Protein AF-A0A2V7FLH1-F1 (afdb_monomer_lite)

Secondary structure (DSSP, 8-state):
-----GGGG-TT-----------SEEES-EEE-----EEEPPTT---TTS-SEEEEE-TTTTTT-EEEE-SS-EEE-SS--EEEEE--TTS-EEEEE-SSSEEEEEE---EEEEEE-

Structure (mmCIF, N/CA/C/O backbone):
data_AF-A0A2V7FLH1-F1
#
_entry.id   AF-A0A2V7FLH1-F1
#
loop_
_atom_site.group_PDB
_atom_site.id
_atom_site.type_symbol
_atom_site.label_atom_id
_atom_site.label_alt_id
_atom_site.label_comp_id
_atom_site.label_asym_id
_atom_site.label_entity_id
_atom_site.label_seq_id
_atom_site.pdbx_PDB_ins_code
_atom_site.Cartn_x
_atom_site.Cartn_y
_atom_site.Cartn_z
_atom_site.occupancy
_atom_site.B_iso_or_equiv
_atom_site.auth_seq_id
_atom_site.auth_comp_id
_atom_site.auth_asym_id
_atom_site.auth_atom_id
_atom_site.pdbx_PDB_model_num
ATOM 1 N N . ALA A 1 1 ? -4.031 14.293 1.244 1.00 58.91 1 ALA A N 1
ATOM 2 C CA . ALA A 1 1 ? -3.380 13.153 0.569 1.00 58.91 1 ALA A CA 1
ATOM 3 C C . ALA A 1 1 ? -1.899 13.472 0.437 1.00 58.91 1 ALA A C 1
ATOM 5 O O . ALA A 1 1 ? -1.587 14.613 0.113 1.00 58.91 1 ALA A O 1
ATOM 6 N N . GLY A 1 2 ? -1.021 12.524 0.761 1.00 79.19 2 GLY A N 1
ATOM 7 C CA . GLY A 1 2 ? 0.433 12.678 0.659 1.00 79.19 2 GLY A CA 1
ATOM 8 C C . GLY A 1 2 ? 1.020 11.715 -0.371 1.00 79.19 2 GLY A C 1
ATOM 9 O O . GLY A 1 2 ? 0.372 10.732 -0.730 1.00 79.19 2 GLY A O 1
ATOM 10 N N . VAL A 1 3 ? 2.230 12.015 -0.839 1.00 87.69 3 VAL A N 1
ATOM 11 C CA . VAL A 1 3 ? 3.070 11.085 -1.605 1.00 87.69 3 VAL A CA 1
ATOM 12 C C . VAL A 1 3 ? 4.032 10.438 -0.615 1.00 87.69 3 VAL A C 1
ATOM 14 O O . VAL A 1 3 ? 4.635 11.145 0.190 1.00 87.69 3 VAL A O 1
ATOM 17 N N . PHE A 1 4 ? 4.151 9.114 -0.658 1.00 91.25 4 PHE A N 1
ATOM 18 C CA . PHE A 1 4 ? 4.999 8.346 0.249 1.00 91.25 4 PHE A CA 1
ATOM 19 C C . PHE A 1 4 ? 5.978 7.504 -0.561 1.00 91.25 4 PHE A C 1
ATOM 21 O O . PHE A 1 4 ? 5.554 6.803 -1.481 1.00 91.25 4 PHE A O 1
ATOM 28 N N . ASP A 1 5 ? 7.260 7.551 -0.198 1.00 92.25 5 ASP A N 1
ATOM 29 C CA . ASP A 1 5 ? 8.199 6.518 -0.618 1.00 92.25 5 ASP A CA 1
ATOM 30 C C . ASP A 1 5 ? 8.010 5.308 0.299 1.00 92.25 5 ASP A C 1
ATOM 32 O O . ASP A 1 5 ? 8.275 5.349 1.499 1.00 92.25 5 ASP A O 1
ATOM 36 N N . VAL A 1 6 ? 7.479 4.232 -0.267 1.00 90.38 6 VAL A N 1
ATOM 37 C CA . VAL A 1 6 ? 7.196 2.998 0.468 1.00 90.38 6 VAL A CA 1
ATOM 38 C C . VAL A 1 6 ? 8.470 2.234 0.840 1.00 90.38 6 VAL A C 1
ATOM 40 O O . VAL A 1 6 ? 8.430 1.416 1.757 1.00 90.38 6 VAL A O 1
ATOM 43 N N . LEU A 1 7 ? 9.608 2.517 0.194 1.00 91.38 7 LEU A N 1
ATOM 44 C CA . LEU A 1 7 ? 10.899 1.940 0.571 1.00 91.38 7 LEU A CA 1
ATOM 45 C C . LEU A 1 7 ? 11.449 2.559 1.864 1.00 91.38 7 LEU A C 1
ATOM 47 O O . LEU A 1 7 ? 12.176 1.879 2.589 1.00 91.38 7 LEU A O 1
ATOM 51 N N . ASP A 1 8 ? 11.044 3.781 2.209 1.00 92.50 8 ASP A N 1
ATOM 52 C CA . ASP A 1 8 ? 11.400 4.420 3.483 1.00 92.50 8 ASP A CA 1
ATOM 53 C C . ASP A 1 8 ? 10.550 3.906 4.661 1.00 92.50 8 ASP A C 1
ATOM 55 O O . ASP A 1 8 ? 10.874 4.146 5.824 1.00 92.50 8 ASP A O 1
ATOM 59 N N . LEU A 1 9 ? 9.466 3.172 4.385 1.00 92.25 9 LEU A N 1
ATOM 60 C CA . LEU A 1 9 ? 8.495 2.681 5.375 1.00 92.25 9 LEU A CA 1
ATOM 61 C C . LEU A 1 9 ? 8.672 1.189 5.691 1.00 92.25 9 LEU A C 1
ATOM 63 O O . LEU A 1 9 ? 7.713 0.457 5.929 1.00 92.25 9 LEU A O 1
ATOM 67 N N . GLN A 1 10 ? 9.918 0.725 5.679 1.00 89.31 10 GLN A N 1
ATOM 68 C CA . GLN A 1 10 ? 10.281 -0.655 5.997 1.00 89.31 10 GLN A CA 1
ATOM 69 C C . GLN A 1 10 ? 10.662 -0.810 7.479 1.00 89.31 10 GLN A C 1
ATOM 71 O O . GLN A 1 10 ? 10.901 0.165 8.190 1.00 89.31 10 GLN A O 1
ATOM 76 N N . ASN A 1 11 ? 10.748 -2.055 7.960 1.00 88.44 11 ASN A N 1
ATOM 77 C CA . ASN A 1 11 ? 11.221 -2.389 9.315 1.00 88.44 11 ASN A CA 1
ATOM 78 C C . ASN A 1 11 ? 10.423 -1.725 10.455 1.00 88.44 11 ASN A C 1
ATOM 80 O O . ASN A 1 11 ? 10.983 -1.312 11.469 1.00 88.44 11 ASN A O 1
ATOM 84 N N . GLY A 1 12 ? 9.101 -1.625 10.290 1.00 86.62 12 GLY A N 1
ATOM 85 C CA . GLY A 1 12 ? 8.197 -1.073 11.303 1.00 86.62 12 GLY A CA 1
ATOM 86 C C . GLY A 1 12 ? 8.081 0.453 11.294 1.00 86.62 12 GLY A C 1
ATOM 87 O O . GLY A 1 12 ? 7.338 0.997 12.114 1.00 86.62 12 GLY A O 1
ATOM 88 N N . LEU A 1 13 ? 8.758 1.142 10.369 1.00 92.56 13 LEU A N 1
ATOM 89 C CA . LEU A 1 13 ? 8.514 2.557 10.106 1.00 92.56 13 LEU A CA 1
ATOM 90 C C . LEU A 1 13 ? 7.121 2.742 9.497 1.00 92.56 13 LEU A C 1
ATOM 92 O O . LEU A 1 13 ? 6.690 1.979 8.638 1.00 92.56 13 LEU A O 1
ATOM 96 N N . LYS A 1 14 ? 6.399 3.760 9.971 1.00 92.56 14 LYS A N 1
ATOM 97 C CA . LYS A 1 14 ? 5.019 4.043 9.564 1.00 92.56 14 LYS A CA 1
ATOM 98 C C . LYS A 1 14 ? 4.882 5.501 9.168 1.00 92.56 14 LYS A C 1
ATOM 100 O O . LYS A 1 14 ? 5.479 6.377 9.789 1.00 92.56 14 LYS A O 1
ATOM 105 N N . ALA A 1 15 ? 4.022 5.754 8.191 1.00 93.06 15 ALA A N 1
ATOM 106 C CA . ALA A 1 15 ? 3.567 7.092 7.856 1.00 93.06 15 ALA A CA 1
ATOM 107 C C . ALA A 1 15 ? 2.094 7.263 8.233 1.00 93.06 15 ALA A C 1
ATOM 109 O O . ALA A 1 15 ? 1.287 6.340 8.108 1.00 93.06 15 ALA A O 1
ATOM 110 N N . PHE A 1 16 ? 1.734 8.462 8.683 1.00 92.88 16 PHE A N 1
ATOM 111 C CA . PHE A 1 16 ? 0.347 8.797 8.966 1.00 92.88 16 PHE A CA 1
ATOM 112 C C . PHE A 1 16 ? -0.409 9.070 7.661 1.00 92.88 16 PHE A C 1
ATOM 114 O O . PHE A 1 16 ? -0.093 10.017 6.941 1.00 92.88 16 PHE A O 1
ATOM 121 N N . LEU A 1 17 ? -1.422 8.251 7.367 1.00 91.81 17 LEU A N 1
ATOM 122 C CA . LEU A 1 17 ? -2.266 8.429 6.181 1.00 91.81 17 LEU A CA 1
ATOM 123 C C . LEU A 1 17 ? -3.388 9.452 6.398 1.00 91.81 17 LEU A C 1
ATOM 125 O O . LEU A 1 17 ? -3.784 10.139 5.455 1.00 91.81 17 LEU A O 1
ATOM 129 N N . GLY A 1 18 ? -3.904 9.557 7.623 1.00 92.25 18 GLY A N 1
ATOM 130 C CA . GLY A 1 18 ? -5.024 10.430 7.959 1.00 92.25 18 GLY A CA 1
ATOM 131 C C . GLY A 1 18 ? -5.889 9.878 9.089 1.00 92.25 18 GLY A C 1
ATOM 132 O O . GLY A 1 18 ? -5.677 8.771 9.580 1.00 92.25 18 GLY A O 1
ATOM 133 N N . THR A 1 19 ? -6.891 10.663 9.471 1.00 93.88 19 THR A N 1
ATOM 134 C CA . THR A 1 19 ? -7.960 10.286 10.402 1.00 93.88 19 THR A CA 1
ATOM 135 C C . THR A 1 19 ? -9.307 10.675 9.810 1.00 93.88 19 THR A C 1
ATOM 137 O O . THR A 1 19 ? -9.407 11.611 9.014 1.00 93.88 19 THR A O 1
ATOM 140 N N . ALA A 1 20 ? -10.352 9.955 10.202 1.00 92.94 20 ALA A N 1
ATOM 141 C CA . ALA A 1 20 ? -11.724 10.272 9.844 1.00 92.94 20 ALA A CA 1
ATOM 142 C C . ALA A 1 20 ? -12.659 9.881 10.991 1.00 92.94 20 ALA A C 1
ATOM 144 O O . ALA A 1 20 ? -12.444 8.863 11.648 1.00 92.94 20 ALA A O 1
ATOM 145 N N . THR A 1 21 ? -13.706 10.675 11.202 1.00 94.50 21 THR A N 1
ATOM 146 C CA . THR A 1 21 ? -14.794 10.326 12.118 1.00 94.50 21 THR A CA 1
ATOM 147 C C . THR A 1 21 ? -15.862 9.571 11.343 1.00 94.50 21 THR A C 1
ATOM 149 O O . THR A 1 21 ? -16.431 10.101 10.390 1.00 94.50 21 THR A O 1
ATOM 152 N N . ILE A 1 22 ? -16.135 8.340 11.764 1.00 94.12 22 ILE A N 1
ATOM 153 C CA . ILE A 1 22 ? -17.162 7.464 11.195 1.00 94.12 22 ILE A CA 1
ATOM 154 C C . ILE A 1 22 ? -18.018 6.882 12.321 1.00 94.12 22 ILE A C 1
ATOM 156 O O . ILE A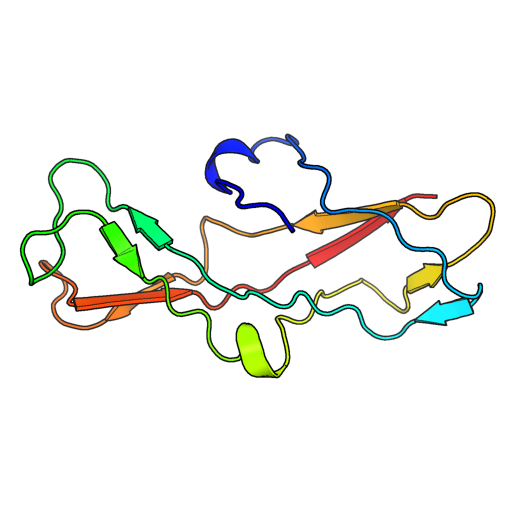 1 22 ? -17.641 6.933 13.492 1.00 94.12 22 ILE A O 1
ATOM 160 N N . VAL A 1 23 ? -19.191 6.359 11.976 1.00 95.75 23 VAL A N 1
ATOM 161 C CA . VAL A 1 23 ? -20.104 5.756 12.956 1.00 95.75 23 VAL A CA 1
ATOM 162 C C . VAL A 1 23 ? -19.493 4.459 13.494 1.00 95.75 23 VAL A C 1
ATOM 164 O O . VAL A 1 23 ? -18.894 3.699 12.732 1.00 95.75 23 VAL A O 1
ATOM 167 N N . ALA A 1 24 ? -19.640 4.207 14.795 1.00 96.12 24 ALA A N 1
ATOM 168 C CA . ALA A 1 24 ? -19.218 2.949 15.405 1.00 96.12 24 ALA A CA 1
ATOM 169 C C . ALA A 1 24 ? -19.997 1.756 14.824 1.00 96.12 24 ALA A C 1
ATOM 171 O O . ALA A 1 24 ? -21.184 1.876 14.514 1.00 96.12 24 ALA A O 1
ATOM 172 N N . GLY A 1 25 ? -19.335 0.610 14.695 1.00 96.31 25 GLY A N 1
ATOM 173 C CA . GLY A 1 25 ? -19.909 -0.597 14.103 1.00 96.31 25 GLY A CA 1
ATOM 174 C C . GLY A 1 25 ? -18.890 -1.416 13.318 1.00 96.31 25 GLY A C 1
ATOM 175 O O . GLY A 1 25 ? -17.696 -1.110 13.320 1.00 96.31 25 GLY A O 1
ATOM 176 N N . ASP A 1 26 ? -19.380 -2.453 12.645 1.00 97.00 26 ASP A N 1
ATOM 177 C CA . ASP A 1 26 ? -18.561 -3.375 11.862 1.00 97.00 26 ASP A CA 1
ATOM 178 C C . ASP A 1 26 ? -18.519 -2.973 10.385 1.00 97.00 26 ASP A C 1
ATOM 180 O O . ASP A 1 26 ? -19.547 -2.740 9.746 1.00 97.00 26 ASP A O 1
ATOM 184 N N . TYR A 1 27 ? -17.307 -2.908 9.838 1.00 96.69 27 TYR A N 1
ATOM 185 C CA . TYR A 1 27 ? -17.055 -2.567 8.444 1.00 96.69 27 TYR A CA 1
ATOM 186 C C . TYR A 1 27 ? -16.399 -3.739 7.722 1.00 96.69 27 TYR A C 1
ATOM 188 O O . TYR A 1 27 ? -15.308 -4.182 8.072 1.00 96.69 27 TYR A O 1
ATOM 196 N N . GLU A 1 28 ? -17.037 -4.199 6.651 1.00 95.50 28 GLU A N 1
ATOM 197 C CA . GLU A 1 28 ? -16.562 -5.344 5.861 1.00 95.50 28 GLU A CA 1
ATOM 198 C C . GLU A 1 28 ? -15.415 -4.994 4.904 1.00 95.50 28 GLU A C 1
ATOM 200 O O . GLU A 1 28 ? -14.729 -5.871 4.372 1.00 95.50 28 GLU A O 1
ATOM 205 N N . GLN A 1 29 ? -15.221 -3.704 4.613 1.00 94.69 29 GLN A N 1
ATOM 206 C CA . GLN A 1 29 ? -14.262 -3.291 3.601 1.00 94.69 29 GLN A CA 1
ATOM 207 C C . GLN A 1 29 ? -13.634 -1.924 3.862 1.00 94.69 29 GLN A C 1
ATOM 209 O O . GLN A 1 29 ? -14.317 -0.930 4.089 1.00 94.69 29 GLN A O 1
ATOM 214 N N . LEU A 1 30 ? -12.315 -1.881 3.663 1.00 94.69 30 LEU A N 1
ATOM 215 C CA . LEU A 1 30 ? -11.535 -0.673 3.424 1.00 94.69 30 LEU A CA 1
ATOM 216 C C . LEU A 1 30 ? -10.859 -0.776 2.050 1.00 94.69 30 LEU A C 1
ATOM 218 O O . LEU A 1 30 ? -10.374 -1.843 1.655 1.00 94.69 30 LEU A O 1
ATOM 222 N N . ARG A 1 31 ? -10.826 0.335 1.313 1.00 95.06 31 ARG A N 1
ATOM 223 C CA . ARG A 1 31 ? -10.150 0.450 0.015 1.00 95.06 31 ARG A CA 1
ATOM 224 C C . ARG A 1 31 ? -9.285 1.699 -0.006 1.00 95.06 31 ARG A C 1
ATOM 226 O O . ARG A 1 31 ? -9.744 2.765 0.395 1.00 95.06 31 ARG A O 1
ATOM 233 N N . LEU A 1 32 ? -8.064 1.570 -0.517 1.00 92.44 32 LEU A N 1
ATOM 234 C CA . LEU A 1 32 ? -7.182 2.705 -0.766 1.00 92.44 32 LEU A CA 1
ATOM 235 C C . LEU A 1 32 ? -7.281 3.131 -2.228 1.00 92.44 32 LEU A C 1
ATOM 237 O O . LEU A 1 32 ? -6.993 2.343 -3.129 1.00 92.44 32 LEU A O 1
ATOM 241 N N . ILE A 1 33 ? -7.683 4.381 -2.456 1.00 93.50 33 ILE A N 1
ATOM 242 C CA . ILE A 1 33 ? -7.666 4.993 -3.786 1.00 93.50 33 ILE A CA 1
ATOM 243 C C . ILE A 1 33 ? -6.254 5.510 -4.057 1.00 93.50 33 ILE A C 1
ATOM 245 O O . ILE A 1 33 ? -5.764 6.384 -3.344 1.00 93.50 33 ILE A O 1
ATOM 249 N N . VAL A 1 34 ? -5.611 4.981 -5.097 1.00 90.81 34 VAL A N 1
ATOM 250 C CA . VAL A 1 34 ? -4.280 5.420 -5.534 1.00 90.81 34 VAL A CA 1
ATOM 251 C C . VAL A 1 34 ? -4.453 6.314 -6.746 1.00 90.81 34 VAL A C 1
ATOM 253 O O . VAL A 1 34 ? -4.786 5.827 -7.821 1.00 90.81 34 VAL A O 1
ATOM 256 N N . THR A 1 35 ? -4.242 7.618 -6.572 1.00 91.38 35 THR A N 1
ATOM 257 C CA . THR A 1 35 ? -4.399 8.621 -7.639 1.00 91.38 35 THR A CA 1
ATOM 258 C C . THR A 1 35 ? -3.196 8.695 -8.575 1.00 91.38 35 THR A C 1
ATOM 260 O O . THR A 1 35 ? -3.337 9.125 -9.713 1.00 91.38 35 THR A O 1
ATOM 263 N N . GLY A 1 36 ? -2.029 8.231 -8.137 1.00 92.00 36 GLY A N 1
ATOM 264 C CA . GLY A 1 36 ? -0.814 8.161 -8.937 1.00 92.00 36 GLY A CA 1
ATOM 265 C C . GLY A 1 36 ? 0.289 7.438 -8.175 1.00 92.00 36 GLY A C 1
ATOM 266 O O . GLY A 1 36 ? 0.272 7.398 -6.945 1.00 92.00 36 GLY A O 1
ATOM 267 N N . ALA A 1 37 ? 1.220 6.844 -8.912 1.00 93.81 37 ALA A N 1
ATOM 268 C CA . ALA A 1 37 ? 2.401 6.192 -8.369 1.00 93.81 37 ALA A CA 1
ATOM 269 C C . ALA A 1 37 ? 3.518 6.237 -9.413 1.00 93.81 37 ALA A C 1
ATOM 271 O O . ALA A 1 37 ? 3.252 6.179 -10.614 1.00 93.81 37 ALA A O 1
ATOM 272 N N . THR A 1 38 ? 4.760 6.306 -8.953 1.00 95.56 38 THR A N 1
ATOM 273 C CA . THR A 1 38 ? 5.954 6.242 -9.796 1.00 95.56 38 THR A CA 1
ATOM 274 C C . THR A 1 38 ? 6.868 5.132 -9.301 1.00 95.56 38 THR A C 1
ATOM 276 O O . THR A 1 38 ? 6.785 4.700 -8.151 1.00 95.56 38 THR A O 1
ATOM 279 N N . ILE A 1 39 ? 7.726 4.640 -10.188 1.00 94.75 39 ILE A N 1
ATOM 280 C CA . ILE A 1 39 ? 8.761 3.666 -9.860 1.00 94.75 39 ILE A CA 1
ATOM 281 C C . ILE A 1 39 ? 10.092 4.128 -10.437 1.00 94.75 39 ILE A C 1
ATOM 283 O O . ILE A 1 39 ? 10.164 4.532 -11.597 1.00 94.75 39 ILE A O 1
ATOM 287 N N . THR A 1 40 ? 11.142 4.046 -9.626 1.00 94.88 40 THR A N 1
ATOM 288 C CA . THR A 1 40 ? 12.516 4.345 -10.032 1.00 94.88 40 THR A CA 1
ATOM 289 C C . THR A 1 40 ? 13.328 3.059 -10.009 1.00 94.88 40 THR A C 1
ATOM 291 O O . THR A 1 40 ? 13.376 2.365 -8.994 1.00 94.88 40 THR A O 1
ATOM 294 N N . LEU A 1 41 ? 13.950 2.721 -11.136 1.00 92.75 41 LEU A N 1
ATOM 295 C CA . LEU A 1 41 ? 14.849 1.578 -11.230 1.00 92.75 41 LEU A CA 1
ATOM 296 C C . LEU A 1 41 ? 16.158 1.873 -10.495 1.00 92.75 41 LEU A C 1
ATOM 298 O O . LEU A 1 41 ? 16.596 3.018 -10.373 1.00 92.75 41 LEU A O 1
ATOM 302 N N . LYS A 1 42 ? 16.816 0.811 -10.031 1.00 92.56 42 LYS A N 1
ATOM 303 C CA . LYS A 1 42 ? 18.141 0.913 -9.420 1.00 92.56 42 LYS A CA 1
ATOM 304 C C . LYS A 1 42 ? 19.138 1.537 -10.405 1.00 92.56 42 LYS A C 1
ATOM 306 O O . LYS A 1 42 ? 19.089 1.265 -11.603 1.00 92.56 42 LYS A O 1
ATOM 311 N N . THR A 1 43 ? 20.092 2.308 -9.886 1.00 94.12 43 THR A N 1
ATOM 312 C CA . THR A 1 43 ? 21.196 2.883 -10.666 1.00 94.12 43 THR A CA 1
ATOM 313 C C . THR A 1 43 ? 21.851 1.845 -11.581 1.00 94.12 43 THR A C 1
ATOM 315 O O . THR A 1 43 ? 22.190 0.746 -11.137 1.00 94.12 43 THR A O 1
ATOM 318 N N . GLY A 1 44 ? 22.049 2.218 -12.848 1.00 93.19 44 GLY A N 1
ATOM 319 C CA . GLY A 1 44 ? 22.598 1.349 -13.893 1.00 93.19 44 GLY A CA 1
ATOM 320 C C . GLY A 1 44 ? 21.543 0.645 -14.753 1.00 93.19 44 GLY A C 1
ATOM 321 O O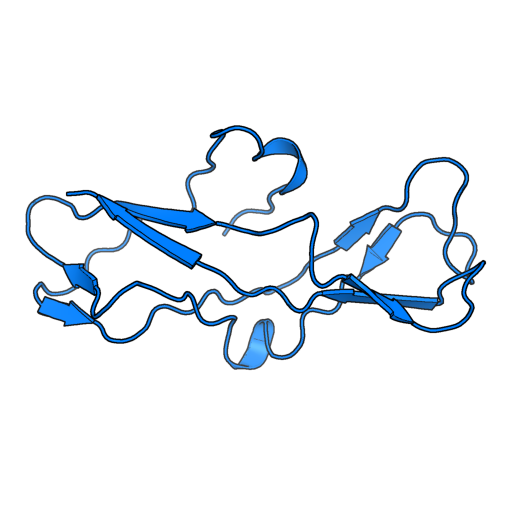 . GLY A 1 44 ? 21.907 0.046 -15.759 1.00 93.19 44 GLY A O 1
ATOM 322 N N . PHE A 1 45 ? 20.259 0.747 -14.399 1.00 92.81 45 PHE A N 1
ATOM 323 C CA . PHE A 1 45 ? 19.142 0.256 -15.205 1.00 92.81 45 PHE A CA 1
ATOM 324 C C . PHE A 1 45 ? 18.313 1.416 -15.757 1.00 92.81 45 PHE A C 1
ATOM 326 O O . PHE A 1 45 ? 18.154 2.447 -15.103 1.00 92.81 45 PHE A O 1
ATOM 333 N N . THR A 1 46 ? 17.758 1.223 -16.951 1.00 95.38 46 THR A N 1
ATOM 334 C CA . THR A 1 46 ? 16.856 2.178 -17.600 1.00 95.38 46 THR A CA 1
ATOM 335 C C . THR A 1 46 ? 15.648 1.457 -18.177 1.00 95.38 46 THR A C 1
ATOM 337 O O . THR A 1 46 ? 15.715 0.279 -18.543 1.00 95.38 46 THR A O 1
ATOM 340 N N . PHE A 1 47 ? 14.546 2.185 -18.295 1.00 96.38 47 PHE A N 1
ATOM 341 C CA . PHE A 1 47 ? 13.443 1.806 -19.161 1.00 96.38 47 PHE A CA 1
ATOM 342 C C . PHE A 1 47 ? 13.879 1.867 -20.632 1.00 96.38 47 PHE A C 1
ATOM 344 O O . PHE A 1 47 ? 14.955 2.371 -20.973 1.00 96.38 47 PHE A O 1
ATOM 351 N N . SER A 1 48 ? 13.045 1.332 -21.522 1.00 95.94 48 SER A N 1
ATOM 352 C CA . SER A 1 48 ? 13.304 1.296 -22.965 1.00 95.94 48 SER A CA 1
ATOM 353 C C . SER A 1 48 ? 13.466 2.679 -23.607 1.00 95.94 48 SER A C 1
ATOM 355 O O . SER A 1 48 ? 14.026 2.776 -24.693 1.00 95.94 48 SER A O 1
ATOM 357 N N . ASP A 1 49 ? 12.980 3.736 -22.957 1.00 95.44 49 ASP A N 1
ATOM 358 C CA . ASP A 1 49 ? 13.122 5.132 -23.388 1.00 95.44 49 ASP A CA 1
ATOM 359 C C . ASP A 1 49 ? 14.390 5.822 -22.840 1.00 95.44 49 ASP A C 1
ATOM 361 O O . ASP A 1 49 ? 14.621 7.000 -23.106 1.00 95.44 49 ASP A O 1
ATOM 365 N N . GLY A 1 50 ? 15.223 5.096 -22.086 1.00 95.12 50 GLY A N 1
ATOM 366 C CA . GLY A 1 50 ? 16.452 5.605 -21.479 1.00 95.12 50 GLY A CA 1
ATOM 367 C C . GLY A 1 50 ? 16.259 6.322 -20.139 1.00 95.12 50 GLY A C 1
ATOM 368 O O . GLY A 1 50 ? 17.250 6.716 -19.525 1.00 95.12 50 GLY A O 1
ATOM 369 N N . THR A 1 51 ? 15.026 6.471 -19.647 1.00 96.44 51 THR A N 1
ATOM 370 C CA . THR A 1 51 ? 14.753 7.053 -18.323 1.00 96.44 51 THR A CA 1
ATOM 371 C C . THR A 1 51 ? 14.974 6.034 -17.202 1.00 96.44 51 THR A C 1
ATOM 373 O O . THR A 1 51 ? 14.943 4.822 -17.416 1.00 96.44 51 THR A O 1
ATOM 376 N N . SER A 1 52 ? 15.196 6.505 -15.973 1.00 95.50 52 SER A N 1
ATOM 377 C CA . SER A 1 52 ? 15.268 5.647 -14.778 1.00 95.50 52 SER A CA 1
ATOM 378 C C . SER A 1 52 ? 13.962 5.597 -13.986 1.00 95.50 52 SER A C 1
ATOM 380 O O . SER A 1 52 ? 13.832 4.762 -13.095 1.00 95.50 52 SER A O 1
ATOM 382 N N . THR A 1 53 ? 13.010 6.486 -14.278 1.00 96.50 53 THR A N 1
ATOM 383 C CA . THR A 1 53 ? 11.763 6.647 -13.525 1.00 96.50 53 THR A CA 1
ATOM 384 C C . THR A 1 53 ? 10.587 6.675 -14.482 1.00 96.50 53 THR A C 1
ATOM 386 O O . THR A 1 53 ? 10.633 7.374 -15.489 1.00 96.50 53 THR A O 1
ATOM 389 N N . HIS A 1 54 ? 9.530 5.945 -14.145 1.00 96.12 54 HIS A N 1
ATOM 390 C CA . HIS A 1 54 ? 8.331 5.846 -14.966 1.00 96.12 54 HIS A CA 1
ATOM 391 C C . HIS A 1 54 ? 7.076 5.805 -14.092 1.00 96.12 54 HIS A C 1
ATOM 393 O O . HIS A 1 54 ? 7.145 5.500 -12.895 1.00 96.12 54 HIS A O 1
ATOM 399 N N . ASP A 1 55 ? 5.920 6.074 -14.695 1.00 95.12 55 ASP A N 1
ATOM 400 C CA . ASP A 1 55 ? 4.634 5.862 -14.036 1.00 95.12 55 ASP A CA 1
ATOM 401 C C . ASP A 1 55 ? 4.474 4.383 -13.671 1.00 95.12 55 ASP A C 1
ATOM 403 O O . ASP A 1 55 ? 4.664 3.485 -14.504 1.00 95.12 55 ASP A O 1
ATOM 407 N N . LEU A 1 56 ? 4.100 4.136 -12.417 1.00 94.00 56 LEU A N 1
ATOM 408 C CA . LEU A 1 56 ? 3.791 2.813 -11.900 1.00 94.00 56 LEU A CA 1
ATOM 409 C C . LEU A 1 56 ? 2.298 2.565 -12.059 1.00 94.00 56 LEU A C 1
ATOM 411 O O . LEU A 1 56 ? 1.461 3.130 -11.349 1.00 94.00 56 LEU A O 1
ATOM 415 N N . LYS A 1 57 ? 1.944 1.685 -12.991 1.00 93.69 57 LYS A N 1
ATOM 416 C CA . LYS A 1 57 ? 0.543 1.362 -13.226 1.00 93.69 57 LYS A CA 1
ATOM 417 C C . LYS A 1 57 ? 0.036 0.440 -12.122 1.00 93.69 57 LYS A C 1
ATOM 419 O O . LYS A 1 57 ? 0.473 -0.702 -12.006 1.00 93.69 57 LYS A 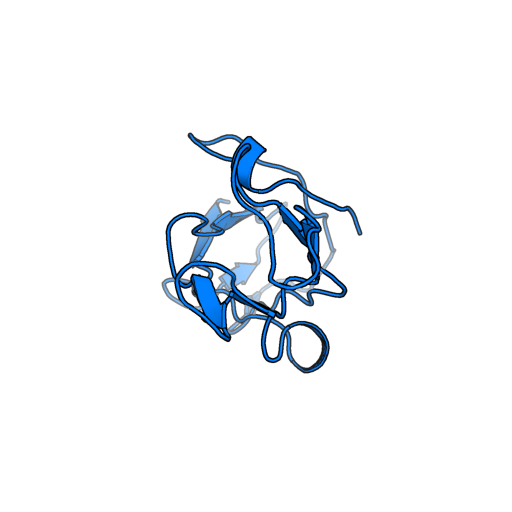O 1
ATOM 424 N N . VAL A 1 58 ? -0.949 0.927 -11.372 1.00 93.50 58 VAL A N 1
ATOM 425 C CA . VAL A 1 58 ? -1.683 0.168 -10.351 1.00 93.50 58 VAL A CA 1
ATOM 426 C C . VAL A 1 58 ? -3.075 -0.167 -10.896 1.00 93.50 58 VAL A C 1
ATOM 428 O O . VAL A 1 58 ? -3.946 0.712 -10.916 1.00 93.50 58 VAL A O 1
ATOM 431 N N . PRO A 1 59 ? -3.319 -1.395 -11.393 1.00 91.00 59 PRO A N 1
ATOM 432 C CA . PRO A 1 59 ? -4.617 -1.772 -11.942 1.00 91.00 59 PRO A CA 1
ATOM 433 C C . PRO A 1 59 ? -5.746 -1.508 -10.942 1.00 91.00 59 PRO A C 1
ATOM 435 O O . PRO A 1 59 ? -5.623 -1.810 -9.758 1.00 91.00 59 PRO A O 1
ATOM 438 N N . SER A 1 60 ? -6.832 -0.895 -11.420 1.00 87.06 60 SER A N 1
ATOM 439 C CA . SER A 1 60 ? -8.013 -0.520 -10.624 1.00 87.06 60 SER A CA 1
ATOM 440 C C . SER A 1 60 ? -7.770 0.459 -9.460 1.00 87.06 60 SER A C 1
ATOM 442 O O . SER A 1 60 ? -8.739 0.862 -8.812 1.00 87.06 60 SER A O 1
ATOM 444 N N . GLY A 1 61 ? -6.530 0.912 -9.229 1.00 88.44 61 GLY A N 1
ATOM 445 C CA . GLY A 1 61 ? -6.156 1.772 -8.101 1.00 88.44 61 GLY A CA 1
ATOM 446 C C . GLY A 1 61 ? -6.930 3.091 -8.051 1.00 88.44 61 GLY A C 1
ATOM 447 O O . GLY A 1 61 ? -7.410 3.473 -6.986 1.00 88.44 61 GLY A O 1
ATOM 448 N N . GLN A 1 62 ? -7.131 3.740 -9.201 1.00 90.44 62 GLN A N 1
ATOM 449 C CA . GLN A 1 62 ? -7.913 4.982 -9.297 1.00 90.44 62 GLN A CA 1
ATOM 450 C C . GLN A 1 62 ? -9.432 4.759 -9.340 1.00 90.44 62 GLN A C 1
ATOM 452 O O . GLN A 1 62 ? -10.189 5.626 -8.922 1.00 90.44 62 GLN A O 1
ATOM 457 N N . GLN A 1 63 ? -9.892 3.626 -9.877 1.00 91.31 63 GLN A N 1
ATOM 458 C CA . GLN A 1 63 ? -11.308 3.408 -10.207 1.00 91.31 63 GLN A CA 1
ATOM 459 C C . GLN A 1 63 ? -12.093 2.818 -9.036 1.00 91.31 63 GLN A C 1
ATOM 461 O O . GLN A 1 63 ? -13.152 3.317 -8.676 1.00 91.31 63 GLN A O 1
ATOM 466 N N . THR A 1 64 ? -11.575 1.738 -8.448 1.00 93.50 64 THR A N 1
ATOM 467 C CA . THR A 1 64 ? -12.241 1.010 -7.356 1.00 93.50 64 THR A CA 1
ATOM 468 C C . THR A 1 64 ? -11.381 0.921 -6.103 1.00 93.50 64 THR A C 1
ATOM 470 O O . THR A 1 64 ? -11.802 0.317 -5.118 1.00 93.50 64 THR A O 1
ATOM 473 N N . GLY A 1 65 ? -10.156 1.445 -6.145 1.00 94.44 65 GLY A N 1
ATOM 474 C CA . GLY A 1 65 ? -9.174 1.285 -5.085 1.00 94.44 65 GLY A CA 1
ATOM 475 C C . GLY A 1 65 ? -8.656 -0.138 -4.929 1.00 94.44 65 GLY A C 1
ATOM 476 O O . GLY A 1 65 ? -9.226 -1.113 -5.430 1.00 94.44 65 GLY A O 1
ATOM 477 N N . ILE A 1 66 ? -7.575 -0.240 -4.167 1.00 93.94 66 ILE A N 1
ATOM 478 C CA . ILE A 1 66 ? -6.975 -1.499 -3.746 1.00 93.94 66 ILE A CA 1
ATOM 479 C C . ILE A 1 66 ? -7.664 -1.935 -2.457 1.00 93.94 66 ILE A C 1
ATOM 481 O O . ILE A 1 66 ? -7.727 -1.170 -1.492 1.00 93.94 66 ILE A O 1
ATOM 485 N N . LYS A 1 67 ? -8.211 -3.152 -2.440 1.00 95.00 67 LYS A N 1
ATOM 486 C CA . LYS A 1 67 ? -8.825 -3.716 -1.235 1.00 95.00 67 LYS A CA 1
ATOM 487 C C . LYS A 1 67 ? -7.747 -3.964 -0.178 1.00 95.00 67 LYS A C 1
ATOM 489 O O . LYS A 1 67 ? -6.723 -4.568 -0.481 1.00 95.00 67 LYS A O 1
ATOM 494 N N . VAL A 1 68 ? -8.029 -3.557 1.057 1.00 96.25 68 VAL A N 1
ATOM 495 C CA . VAL A 1 68 ? -7.241 -3.934 2.235 1.00 96.25 68 VAL A CA 1
ATOM 496 C C . VAL A 1 68 ? -7.867 -5.177 2.857 1.00 96.25 68 VAL A C 1
ATOM 498 O O . VAL A 1 68 ? -9.072 -5.204 3.118 1.00 96.25 68 VAL A O 1
ATOM 501 N N . ASN A 1 69 ? -7.065 -6.220 3.050 1.00 96.44 69 ASN A N 1
ATOM 502 C CA . ASN A 1 69 ? -7.516 -7.478 3.629 1.00 96.44 69 ASN A CA 1
ATOM 503 C C . ASN A 1 69 ? -7.272 -7.486 5.137 1.00 96.44 69 ASN A C 1
ATOM 505 O O . ASN A 1 69 ? -6.139 -7.335 5.587 1.00 96.44 69 ASN A O 1
ATOM 509 N N . PHE A 1 70 ? -8.334 -7.719 5.898 1.00 95.62 70 PHE A N 1
ATOM 510 C CA . PHE A 1 70 ? -8.292 -7.937 7.340 1.00 95.62 70 PHE A CA 1
ATOM 511 C C . PHE A 1 70 ? -8.649 -9.396 7.645 1.00 95.62 70 PHE A C 1
ATOM 513 O O . PHE A 1 70 ? -9.220 -10.088 6.802 1.00 95.62 70 PHE A O 1
ATOM 520 N N . GLY A 1 71 ? -8.341 -9.860 8.859 1.00 93.31 71 GLY A N 1
ATOM 521 C CA . GLY A 1 71 ? -8.714 -11.205 9.325 1.00 93.31 71 GLY A CA 1
ATOM 522 C C . GLY A 1 71 ? -10.219 -11.408 9.570 1.00 93.31 71 GLY A C 1
ATOM 523 O O . GLY A 1 71 ? -10.636 -12.511 9.903 1.00 93.31 71 GLY A O 1
ATOM 524 N N . GLY A 1 72 ? -11.024 -10.357 9.419 1.00 93.31 72 GLY A N 1
ATOM 525 C CA . GLY A 1 72 ? -12.469 -10.324 9.629 1.00 93.31 72 GLY A CA 1
ATOM 526 C C . GLY A 1 72 ? -12.997 -8.893 9.462 1.00 93.31 72 GLY A C 1
ATOM 527 O O . GLY A 1 72 ? -12.238 -8.030 9.002 1.00 93.31 72 GLY A O 1
ATOM 528 N N . PRO A 1 73 ? -14.259 -8.625 9.837 1.00 94.50 73 PRO A N 1
ATOM 529 C CA . PRO A 1 73 ? -14.803 -7.271 9.855 1.00 94.50 73 PRO A CA 1
ATOM 530 C C . PRO A 1 73 ? -13.960 -6.339 10.733 1.00 94.50 73 PRO A C 1
ATOM 532 O O . PRO A 1 73 ? -13.450 -6.733 11.785 1.00 94.50 73 PRO A O 1
ATOM 535 N N . VAL A 1 74 ? -13.812 -5.089 10.303 1.00 95.31 74 VAL A N 1
ATOM 536 C CA . VAL A 1 74 ? -13.147 -4.051 11.091 1.00 95.31 74 VAL A CA 1
ATOM 537 C C . VAL A 1 74 ? -14.157 -3.467 12.068 1.00 95.31 74 VAL A C 1
ATOM 539 O O . VAL A 1 74 ? -15.067 -2.744 11.663 1.00 95.31 74 VAL A O 1
ATOM 542 N N . HIS A 1 75 ? -13.974 -3.764 13.351 1.00 95.19 75 HIS A N 1
ATOM 543 C CA . HIS A 1 75 ? -14.804 -3.222 14.419 1.00 95.19 75 HIS A CA 1
ATOM 544 C C . HIS A 1 75 ? -14.322 -1.826 14.824 1.00 95.19 75 HIS A C 1
ATOM 546 O O . HIS A 1 75 ? -13.227 -1.677 15.373 1.00 95.19 75 HIS A O 1
ATOM 552 N N . ILE A 1 76 ? -15.133 -0.805 14.556 1.00 95.50 76 ILE A N 1
ATOM 553 C CA . ILE A 1 76 ? -14.854 0.582 14.923 1.00 95.50 76 ILE A CA 1
ATOM 554 C C . ILE A 1 76 ? -15.587 0.916 16.218 1.00 95.50 76 ILE A C 1
ATOM 556 O O . ILE A 1 76 ? -16.818 0.873 16.268 1.00 95.50 76 ILE A O 1
ATOM 560 N N . ALA A 1 77 ? -14.828 1.306 17.242 1.00 93.00 77 ALA A N 1
ATOM 561 C CA . ALA A 1 77 ? -15.346 1.653 18.561 1.00 93.00 77 ALA A CA 1
ATOM 562 C C . ALA A 1 77 ? -14.679 2.922 19.139 1.00 93.00 77 ALA A C 1
ATOM 564 O O . ALA A 1 77 ? -13.543 3.247 18.773 1.00 93.00 77 ALA A O 1
ATOM 565 N N . PRO A 1 78 ? -15.360 3.654 20.045 1.00 89.88 78 PRO A N 1
ATOM 566 C CA . PRO A 1 78 ? -14.763 4.773 20.775 1.00 89.88 78 PRO A CA 1
ATOM 567 C C . PRO A 1 78 ? -13.617 4.328 21.710 1.00 89.88 78 PRO A C 1
ATOM 569 O O . PRO A 1 78 ? -13.654 3.205 22.208 1.00 89.88 78 PRO A O 1
ATOM 572 N N . PRO A 1 79 ? -12.656 5.213 22.050 1.00 89.81 79 PRO A N 1
ATOM 573 C CA . PRO A 1 79 ? -12.540 6.597 21.583 1.00 89.81 79 PRO A CA 1
ATOM 574 C C . PRO A 1 79 ? -11.879 6.721 20.202 1.00 89.81 79 PRO A C 1
ATOM 576 O O . PRO A 1 79 ? -12.253 7.608 19.440 1.00 89.81 79 PRO A O 1
ATOM 579 N N . THR A 1 80 ? -10.950 5.821 19.869 1.00 92.62 80 THR A N 1
ATOM 580 C CA . THR A 1 80 ? -10.217 5.791 18.598 1.00 92.62 80 THR A CA 1
ATOM 581 C C . THR A 1 80 ? -9.918 4.342 18.243 1.00 92.62 80 THR A C 1
ATOM 583 O O . THR A 1 80 ? -9.515 3.570 19.102 1.00 92.62 80 THR A O 1
ATOM 586 N N . THR A 1 81 ? -10.064 3.978 16.971 1.00 94.88 81 THR A N 1
ATOM 587 C CA . THR A 1 81 ? -9.566 2.706 16.432 1.00 94.88 81 THR A CA 1
ATOM 588 C C . THR A 1 81 ? -8.435 3.011 15.457 1.00 94.88 81 THR A C 1
ATOM 590 O O . THR A 1 81 ? -8.619 3.797 14.527 1.00 94.88 81 THR A O 1
ATOM 593 N N . THR A 1 82 ? -7.262 2.412 15.661 1.00 95.19 82 THR A N 1
ATOM 594 C CA . THR A 1 82 ? -6.095 2.606 14.792 1.00 95.19 82 THR A CA 1
ATOM 595 C C . THR A 1 82 ? -5.967 1.446 13.814 1.00 95.19 82 THR A C 1
ATOM 597 O O . THR A 1 82 ? -6.053 0.278 14.188 1.00 95.19 82 THR A O 1
ATOM 600 N N . LEU A 1 83 ? -5.723 1.767 12.545 1.00 95.31 83 LEU A N 1
ATOM 601 C CA . LEU A 1 83 ? -5.481 0.794 11.483 1.00 95.31 83 LEU A CA 1
ATOM 602 C C . LEU A 1 83 ? -4.062 0.984 10.952 1.00 95.31 83 LEU A C 1
ATOM 604 O O . LEU A 1 83 ? -3.671 2.101 10.616 1.00 95.31 83 LEU A O 1
ATOM 608 N N . THR A 1 84 ? -3.296 -0.100 10.861 1.00 95.19 84 THR A N 1
ATOM 609 C CA . THR A 1 84 ? -2.025 -0.122 10.124 1.00 95.19 84 THR A CA 1
ATOM 610 C C . THR A 1 84 ? -2.233 -0.917 8.841 1.00 95.19 84 THR A C 1
ATOM 612 O O . THR A 1 84 ? -2.836 -1.986 8.882 1.00 95.19 84 THR A O 1
ATOM 615 N N . ILE A 1 85 ? -1.767 -0.385 7.710 1.00 94.06 85 ILE A N 1
ATOM 616 C CA . ILE A 1 85 ? -1.883 -1.020 6.393 1.00 94.06 85 ILE A CA 1
ATOM 617 C C . ILE A 1 85 ? -0.480 -1.326 5.886 1.00 94.06 85 ILE A C 1
ATOM 619 O O . ILE A 1 85 ? 0.340 -0.417 5.760 1.00 94.06 85 ILE A O 1
ATOM 623 N N . ASP A 1 86 ? -0.240 -2.588 5.564 1.00 92.62 86 ASP A N 1
ATOM 624 C CA . ASP A 1 86 ? 1.02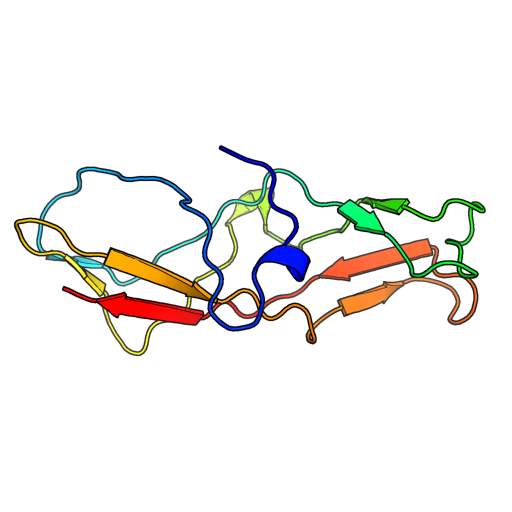5 -3.072 5.042 1.00 92.62 86 ASP A CA 1
ATOM 625 C C . ASP A 1 86 ? 1.023 -3.027 3.510 1.00 92.62 86 ASP A C 1
ATOM 627 O O . ASP A 1 86 ? 0.123 -3.554 2.843 1.00 92.62 86 ASP A O 1
ATOM 631 N N . PHE A 1 87 ? 2.060 -2.396 2.960 1.00 89.62 87 PHE A N 1
ATOM 632 C CA . PHE A 1 87 ? 2.362 -2.370 1.533 1.00 89.62 87 PHE A CA 1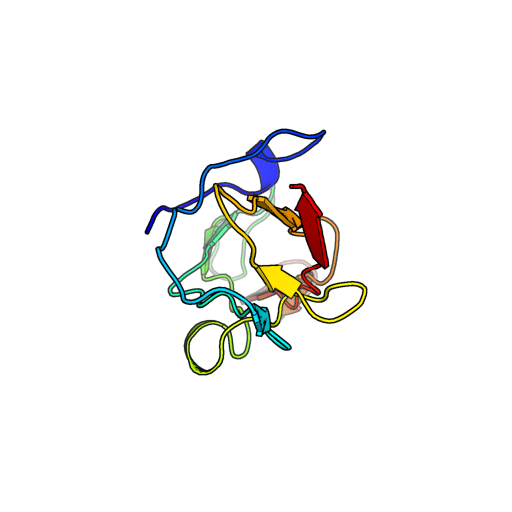
ATOM 633 C C . PHE A 1 87 ? 3.550 -3.301 1.259 1.00 89.62 87 PHE A C 1
ATOM 635 O O . PHE A 1 87 ? 4.681 -2.937 1.580 1.00 89.62 87 PHE A O 1
ATOM 642 N N . PRO A 1 88 ? 3.335 -4.492 0.671 1.00 87.31 88 PRO A N 1
ATOM 643 C CA . PRO A 1 88 ? 4.435 -5.391 0.338 1.00 87.31 88 PRO A CA 1
ATOM 644 C C . PRO A 1 88 ? 5.187 -4.863 -0.892 1.00 87.31 88 PRO A C 1
ATOM 646 O O . PRO A 1 88 ? 4.725 -4.994 -2.026 1.00 87.31 88 PRO A O 1
ATOM 649 N N . VAL A 1 89 ? 6.332 -4.219 -0.657 1.00 83.94 89 VAL A N 1
ATOM 650 C CA . VAL A 1 89 ? 7.185 -3.592 -1.690 1.00 83.94 89 VAL A CA 1
ATOM 651 C C . VAL A 1 89 ? 8.157 -4.564 -2.361 1.00 83.94 89 VAL A C 1
ATOM 653 O O . VAL A 1 89 ? 8.818 -4.217 -3.334 1.00 83.94 89 VAL A O 1
ATOM 656 N N . ASP A 1 90 ? 8.241 -5.788 -1.857 1.00 83.94 90 ASP A N 1
ATOM 657 C CA . ASP A 1 90 ? 9.072 -6.876 -2.368 1.00 83.94 90 ASP A CA 1
ATOM 658 C C . ASP A 1 90 ? 8.299 -7.832 -3.294 1.00 83.94 90 ASP A C 1
ATOM 660 O O . ASP A 1 90 ? 8.873 -8.773 -3.843 1.00 83.94 90 ASP A O 1
ATOM 664 N N . GLN A 1 91 ? 6.997 -7.602 -3.491 1.00 84.62 91 GLN A N 1
ATOM 665 C CA . GLN A 1 91 ? 6.100 -8.518 -4.193 1.00 84.62 91 GLN A CA 1
ATOM 666 C C . GLN A 1 91 ? 5.300 -7.827 -5.300 1.00 84.62 91 GLN A C 1
ATOM 668 O O . GLN A 1 91 ? 5.043 -6.627 -5.273 1.00 84.62 91 GLN A O 1
ATOM 673 N N . ASN A 1 92 ? 4.830 -8.633 -6.258 1.00 86.94 92 ASN A N 1
ATOM 674 C CA . ASN A 1 92 ? 3.803 -8.258 -7.236 1.00 86.94 92 ASN A CA 1
ATOM 675 C C . ASN A 1 92 ? 4.145 -7.078 -8.166 1.00 86.94 92 ASN A C 1
ATOM 677 O O . ASN A 1 92 ? 3.242 -6.368 -8.630 1.00 86.94 92 ASN A O 1
ATOM 681 N N . PHE A 1 93 ? 5.431 -6.914 -8.489 1.00 91.38 93 PHE A N 1
ATOM 682 C CA . PHE A 1 93 ? 5.901 -6.076 -9.593 1.00 91.38 93 PHE A CA 1
ATOM 683 C C . PHE A 1 93 ? 6.081 -6.918 -10.855 1.00 91.38 93 PHE A C 1
ATOM 685 O O . PHE A 1 93 ? 6.814 -7.906 -10.860 1.00 91.38 93 PHE A O 1
ATOM 692 N N . VAL A 1 94 ? 5.427 -6.510 -11.940 1.00 92.38 94 VAL A N 1
ATOM 693 C CA . VAL A 1 94 ? 5.511 -7.183 -13.240 1.00 92.38 94 VAL A CA 1
ATOM 694 C C . VAL A 1 94 ? 6.098 -6.211 -14.248 1.00 92.38 94 VAL A C 1
ATOM 696 O O . VAL A 1 94 ? 5.449 -5.237 -14.634 1.00 92.38 94 VAL A O 1
ATOM 699 N N . LEU A 1 95 ? 7.334 -6.477 -14.672 1.00 92.75 95 LEU A N 1
ATOM 700 C CA . LEU A 1 95 ? 7.942 -5.760 -15.786 1.00 92.75 95 LEU A CA 1
ATOM 701 C C . LEU A 1 95 ? 7.144 -6.038 -17.062 1.00 92.75 95 LEU A C 1
ATOM 703 O O . LEU A 1 95 ? 6.748 -7.169 -17.339 1.00 92.75 95 LEU A O 1
ATOM 707 N N . THR A 1 96 ? 6.923 -4.995 -17.847 1.00 92.81 96 THR A N 1
ATOM 708 C CA . THR A 1 96 ? 6.295 -5.082 -19.167 1.00 92.81 96 THR A CA 1
ATOM 709 C C . THR A 1 96 ? 7.329 -4.755 -20.240 1.00 92.81 96 THR A C 1
ATOM 711 O O . THR A 1 96 ? 8.255 -3.983 -19.991 1.00 92.81 96 THR A O 1
ATOM 714 N N . GLY A 1 97 ? 7.190 -5.342 -21.429 1.00 90.81 97 GLY A N 1
ATOM 715 C CA . GLY A 1 97 ? 8.157 -5.169 -22.516 1.00 90.81 97 GLY A CA 1
ATOM 716 C C . GLY A 1 97 ? 9.373 -6.094 -22.399 1.00 90.81 97 GLY A C 1
ATOM 717 O O . GLY A 1 97 ? 9.251 -7.237 -21.958 1.00 90.81 97 GLY A O 1
ATOM 718 N N . GLY A 1 98 ? 10.538 -5.622 -22.854 1.00 86.50 98 GLY A N 1
ATOM 719 C CA . GLY A 1 98 ? 11.775 -6.407 -22.876 1.00 86.50 98 GLY A CA 1
ATOM 720 C C . GLY A 1 98 ? 12.373 -6.623 -21.483 1.00 86.50 98 GLY A C 1
ATOM 721 O O . GLY A 1 98 ? 12.337 -5.736 -20.637 1.00 86.50 98 GLY A O 1
ATOM 722 N N . THR A 1 99 ? 12.979 -7.787 -21.245 1.00 77.38 99 THR A N 1
ATOM 723 C CA . THR A 1 99 ? 13.540 -8.158 -19.930 1.00 77.38 99 THR A CA 1
ATOM 724 C C . THR A 1 99 ? 14.769 -7.340 -19.527 1.00 77.38 99 THR A C 1
ATOM 726 O O . THR A 1 99 ? 14.990 -7.125 -18.340 1.00 77.38 99 THR A O 1
ATOM 729 N N . SER A 1 100 ? 15.559 -6.865 -20.493 1.00 83.19 100 SER A N 1
ATOM 730 C CA . SER A 1 100 ? 16.741 -6.018 -20.263 1.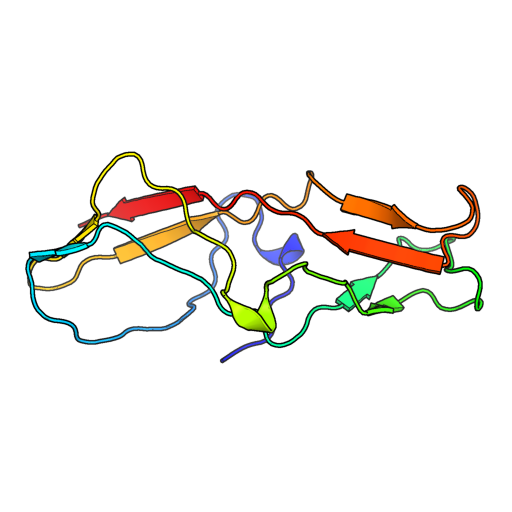00 83.19 100 SER A CA 1
ATOM 731 C C . SER A 1 100 ? 16.439 -4.518 -20.290 1.00 83.19 100 SER A C 1
ATOM 733 O O . SER A 1 100 ? 17.274 -3.712 -19.889 1.00 83.19 100 SER A O 1
ATOM 735 N N . SER A 1 101 ? 15.279 -4.135 -20.822 1.00 87.31 101 SER A N 1
ATOM 736 C CA . SER A 1 101 ? 14.876 -2.744 -21.042 1.00 87.31 101 SER A CA 1
ATOM 737 C C . SER A 1 101 ? 13.348 -2.684 -20.998 1.00 87.31 101 SER A C 1
ATOM 739 O O . SER A 1 101 ? 12.701 -2.688 -22.051 1.00 87.31 101 SER A O 1
ATOM 741 N N . PRO A 1 102 ? 12.752 -2.737 -19.793 1.00 94.31 102 PRO A N 1
ATOM 742 C CA . PRO A 1 102 ? 11.305 -2.765 -19.654 1.00 94.31 102 PRO A CA 1
ATOM 743 C C . PRO A 1 102 ? 10.700 -1.472 -20.198 1.00 94.31 102 PRO A C 1
ATOM 745 O O . PRO A 1 102 ? 11.296 -0.403 -20.096 1.00 94.31 102 PRO A O 1
ATOM 748 N N . SER A 1 103 ? 9.497 -1.556 -20.751 1.00 95.19 103 SER A N 1
ATOM 749 C CA . SER A 1 103 ? 8.722 -0.390 -21.196 1.00 95.19 103 SER A CA 1
ATOM 750 C C . SER A 1 103 ? 7.796 0.157 -20.107 1.00 95.19 103 SER A C 1
ATOM 752 O O . SER A 1 103 ? 7.062 1.109 -20.336 1.00 95.19 103 SER A O 1
ATOM 754 N N . GLY A 1 104 ? 7.766 -0.484 -18.938 1.00 95.12 104 GLY A N 1
ATOM 755 C CA . GLY A 1 104 ? 6.936 -0.079 -17.809 1.00 95.12 104 GLY A CA 1
ATOM 756 C C . GLY A 1 104 ? 6.788 -1.193 -16.781 1.00 95.12 104 GLY A C 1
ATOM 757 O O . GLY A 1 104 ? 7.276 -2.309 -16.984 1.00 95.12 104 GLY A O 1
ATOM 758 N N . VAL A 1 105 ? 6.080 -0.901 -15.692 1.00 95.00 105 VAL A N 1
ATOM 759 C CA . VAL A 1 105 ? 5.866 -1.840 -14.584 1.00 95.00 105 VAL A CA 1
ATOM 760 C C . VAL A 1 105 ? 4.409 -1.797 -14.134 1.00 95.00 105 VAL A C 1
ATOM 762 O O . VAL A 1 105 ? 3.826 -0.721 -13.976 1.00 95.00 105 VAL A O 1
ATOM 765 N N . LEU A 1 106 ? 3.822 -2.974 -13.922 1.00 94.00 106 LEU A N 1
ATOM 766 C CA . LEU A 1 106 ? 2.561 -3.122 -13.201 1.00 94.00 106 LEU A CA 1
ATOM 767 C C . LEU A 1 106 ? 2.851 -3.424 -11.736 1.00 94.00 106 LEU A C 1
ATOM 769 O O . LEU A 1 106 ? 3.692 -4.272 -11.438 1.00 94.00 106 LEU A O 1
ATOM 773 N N . PHE A 1 107 ? 2.099 -2.797 -10.842 1.00 92.94 107 PHE A N 1
ATOM 774 C CA . PHE A 1 107 ? 2.099 -3.122 -9.423 1.00 92.94 107 PHE A CA 1
ATOM 775 C C . PHE A 1 107 ? 0.728 -3.645 -9.013 1.00 92.94 107 PHE A C 1
ATOM 777 O O . PHE A 1 107 ? -0.284 -2.960 -9.168 1.00 92.94 107 PHE A O 1
ATOM 784 N N . THR A 1 108 ? 0.697 -4.880 -8.516 1.00 92.06 108 THR A N 1
ATOM 785 C CA . THR A 1 108 ? -0.534 -5.607 -8.163 1.00 92.06 108 THR A CA 1
ATOM 786 C C . THR A 1 108 ? -0.529 -6.031 -6.691 1.00 92.06 108 THR A C 1
ATOM 788 O O . THR A 1 108 ? -0.543 -7.221 -6.387 1.00 92.06 108 THR A O 1
ATOM 791 N N . PRO A 1 109 ? -0.456 -5.080 -5.743 1.00 91.62 109 PRO A N 1
ATOM 792 C CA . PRO A 1 109 ? -0.268 -5.417 -4.342 1.00 91.62 109 PRO A CA 1
ATOM 793 C C . PRO A 1 109 ? -1.491 -6.097 -3.739 1.00 91.62 109 PRO A C 1
ATOM 795 O O . PRO A 1 109 ? -2.637 -5.708 -3.979 1.00 91.62 109 PRO A O 1
ATOM 798 N N . THR A 1 110 ? -1.212 -7.029 -2.836 1.00 93.38 110 THR A N 1
ATOM 799 C CA . THR A 1 110 ? -2.187 -7.520 -1.868 1.00 93.38 110 THR A CA 1
ATOM 800 C C . THR A 1 110 ? -1.948 -6.775 -0.565 1.00 93.38 110 THR A C 1
ATOM 802 O O . THR A 1 110 ? -0.962 -7.024 0.120 1.00 93.38 110 THR A O 1
ATOM 805 N N . LEU A 1 111 ? -2.828 -5.827 -0.239 1.00 94.25 111 LEU A N 1
ATOM 806 C CA . LEU A 1 111 ? -2.710 -5.060 0.999 1.00 94.25 111 LEU A CA 1
ATOM 807 C C . LEU A 1 111 ? -3.291 -5.847 2.167 1.00 94.25 111 LEU A C 1
ATOM 809 O O . LEU A 1 111 ? -4.376 -6.430 2.055 1.00 94.25 111 LEU A O 1
ATOM 813 N N . HIS A 1 112 ? -2.597 -5.799 3.296 1.00 95.44 112 HIS A N 1
ATOM 814 C CA . HIS A 1 112 ? -3.050 -6.372 4.556 1.00 95.44 112 HIS A CA 1
ATOM 815 C C . HIS A 1 112 ? -3.213 -5.271 5.593 1.00 95.44 112 HIS A C 1
ATOM 817 O O . HIS A 1 112 ? -2.460 -4.302 5.606 1.00 95.44 112 HIS A O 1
ATOM 823 N N . GLY A 1 113 ? -4.243 -5.389 6.420 1.00 95.38 113 GLY A N 1
ATOM 824 C CA . GLY A 1 113 ? -4.535 -4.441 7.479 1.00 95.38 113 GLY A CA 1
ATOM 825 C C . GLY A 1 113 ? -4.533 -5.119 8.840 1.00 95.38 113 GLY A C 1
ATOM 826 O O . GLY A 1 113 ? -5.058 -6.222 9.001 1.00 95.38 113 GLY A O 1
ATOM 827 N N . THR A 1 114 ? -3.987 -4.428 9.833 1.00 95.00 114 THR A N 1
ATOM 828 C CA . THR A 1 114 ? -4.075 -4.800 11.246 1.00 95.00 114 THR A CA 1
ATOM 829 C C . THR A 1 114 ? -4.829 -3.726 12.017 1.00 95.00 114 THR A C 1
ATOM 831 O O . THR A 1 114 ? -4.695 -2.529 11.749 1.00 95.00 114 THR A O 1
ATOM 834 N N . VAL A 1 115 ? -5.662 -4.168 12.957 1.00 93.75 115 VAL A N 1
ATOM 835 C CA . VAL A 1 115 ? -6.465 -3.296 13.820 1.00 93.75 115 VAL A CA 1
ATOM 836 C C . VAL A 1 115 ? -5.820 -3.257 15.198 1.00 93.75 115 VAL A C 1
ATOM 838 O O . VAL A 1 115 ? -5.431 -4.292 15.737 1.00 93.75 115 VAL A O 1
ATOM 841 N N . THR A 1 116 ? -5.695 -2.067 15.771 1.00 88.06 116 THR A N 1
ATOM 842 C CA . THR A 1 116 ? -5.223 -1.860 17.142 1.00 88.06 116 THR A CA 1
ATOM 843 C C . THR A 1 116 ? -6.156 -0.859 17.816 1.00 88.06 116 THR A C 1
ATOM 845 O O . THR A 1 116 ? -6.413 0.211 17.259 1.00 88.06 116 THR A O 1
ATOM 848 N N . GLN A 1 117 ? -6.703 -1.237 18.971 1.00 73.38 117 GLN A N 1
ATOM 849 C CA . GLN A 1 117 ? -7.536 -0.370 19.809 1.00 73.38 117 GLN A CA 1
ATOM 850 C C . GLN A 1 117 ? -6.673 0.375 20.824 1.00 73.38 117 GLN A C 1
ATOM 852 O O . GLN A 1 117 ? -5.690 -0.236 21.303 1.00 73.38 117 GLN A O 1
#

pLDDT: mean 92.13, std 4.99, range [58.91, 97.0]

Sequence (117 aa):
AGVFDVLDLQNGLKAFLGTATIVAGDYEQLRLIVTGATITLKTGFTFSDGTSTHDLKVPSGQQTGIKVNFGGPVHIAPPTTTLTIDFPVDQNFVLTGGTSSPSGVLFTPTLHGTVTQ

Radius of gyration: 16.8 Å; chains: 1; bounding box: 43×24×45 Å

Foldseek 3Di:
DDDDDVVVCPDPRDDDPDDDDDDFDWAFWDFAQDPWDKDFADPPAAAPVRHRMDTAAEPCNHPPGAIEDEPGTDGADPDGKDKDKDWPPVDAWDFDDDPRHGNHIYRYTHIYMDIDD